Protein AF-A0A1J3ERT8-F1 (afdb_monomer_lite)

Organism: Noccaea caerulescens (NCBI:txid107243)

Foldseek 3Di:
DPPDLDDPPCPQVVQQQQAANAWDAQDDDVPHPHGTGGHPHPPDDDDGQDQADPVGGDPVSVVVSVVVCVVVPPPDDDDPDDDPDPPPPD

Radius of gyration: 15.92 Å; chains: 1; bounding box: 31×33×49 Å

Structure (mmCIF, N/CA/C/O backbone):
data_AF-A0A1J3ERT8-F1
#
_entry.id   AF-A0A1J3ERT8-F1
#
loop_
_atom_site.group_PDB
_atom_site.id
_atom_site.type_symbol
_atom_site.label_atom_id
_atom_site.label_alt_id
_atom_site.label_comp_id
_atom_site.label_asym_id
_atom_site.label_entity_id
_atom_site.label_seq_id
_atom_site.pdbx_PDB_ins_code
_atom_site.Cartn_x
_atom_site.Cartn_y
_atom_site.Cartn_z
_atom_site.occupancy
_atom_site.B_iso_or_equiv
_atom_site.auth_seq_id
_atom_site.auth_comp_id
_atom_site.auth_asym_id
_atom_site.auth_atom_id
_atom_site.pdbx_PDB_model_num
ATOM 1 N N . VAL A 1 1 ? 19.778 -0.806 -3.606 1.00 52.00 1 VAL A N 1
ATOM 2 C CA . VAL A 1 1 ? 18.407 -1.356 -3.550 1.00 52.00 1 VAL A CA 1
ATOM 3 C C . VAL A 1 1 ? 18.270 -2.039 -2.204 1.00 52.00 1 VAL A C 1
ATOM 5 O O . VAL A 1 1 ? 19.077 -2.911 -1.915 1.00 52.00 1 VAL A O 1
ATOM 8 N N . GLU A 1 2 ? 17.377 -1.576 -1.330 1.00 58.94 2 GLU A N 1
ATOM 9 C CA . GLU A 1 2 ? 16.992 -2.399 -0.178 1.00 58.94 2 GLU A CA 1
ATOM 10 C C . GLU A 1 2 ? 16.206 -3.584 -0.739 1.00 58.94 2 GLU A C 1
ATOM 12 O O . GLU A 1 2 ? 15.151 -3.373 -1.334 1.00 58.94 2 GLU A O 1
ATOM 17 N N . ASP A 1 3 ? 16.730 -4.796 -0.584 1.00 81.56 3 ASP A N 1
ATOM 18 C CA . ASP A 1 3 ? 16.138 -6.026 -1.120 1.00 81.56 3 ASP A CA 1
ATOM 19 C C . ASP A 1 3 ? 14.990 -6.523 -0.223 1.00 81.56 3 ASP A C 1
ATOM 21 O O . ASP A 1 3 ? 15.021 -7.603 0.361 1.00 81.56 3 ASP A O 1
ATOM 25 N N . SER A 1 4 ? 14.012 -5.648 0.026 1.00 91.19 4 SER A N 1
ATOM 26 C CA . SER A 1 4 ? 12.804 -5.987 0.777 1.00 91.19 4 SER A CA 1
ATOM 27 C C . SER A 1 4 ? 11.660 -5.011 0.508 1.00 91.19 4 SER A C 1
ATOM 29 O O . SER A 1 4 ? 11.870 -3.837 0.184 1.00 91.19 4 SER A O 1
ATOM 31 N N . ALA A 1 5 ? 10.435 -5.469 0.774 1.00 94.25 5 ALA A N 1
ATOM 32 C CA . ALA A 1 5 ? 9.224 -4.650 0.744 1.00 94.25 5 ALA A CA 1
ATOM 33 C C . ALA A 1 5 ? 9.091 -3.676 1.938 1.00 94.25 5 ALA A C 1
ATOM 35 O O . ALA A 1 5 ? 8.059 -3.022 2.081 1.00 94.25 5 ALA A O 1
ATOM 36 N N . ARG A 1 6 ? 10.104 -3.555 2.812 1.00 94.56 6 ARG A N 1
ATOM 37 C CA . ARG A 1 6 ? 10.033 -2.691 3.997 1.00 94.56 6 ARG A CA 1
ATOM 38 C C . ARG A 1 6 ? 9.871 -1.224 3.604 1.00 94.56 6 ARG A C 1
ATOM 40 O O . ARG A 1 6 ? 10.660 -0.689 2.827 1.00 94.56 6 ARG A O 1
ATOM 47 N N . ASP A 1 7 ? 8.873 -0.557 4.170 1.00 94.31 7 ASP A N 1
ATOM 48 C CA . ASP A 1 7 ? 8.684 0.881 3.997 1.00 94.31 7 ASP A CA 1
ATOM 49 C C . ASP A 1 7 ? 9.532 1.658 5.013 1.00 94.31 7 ASP A C 1
ATOM 51 O O . ASP A 1 7 ? 9.355 1.517 6.222 1.00 94.31 7 ASP A O 1
ATOM 55 N N . ILE A 1 8 ? 10.455 2.478 4.509 1.00 91.94 8 ILE A N 1
ATOM 56 C CA . ILE A 1 8 ? 11.328 3.347 5.315 1.00 91.94 8 ILE A CA 1
ATOM 57 C C . ILE A 1 8 ? 10.927 4.828 5.243 1.00 91.94 8 ILE A C 1
ATOM 59 O O . ILE A 1 8 ? 11.517 5.653 5.934 1.00 91.94 8 ILE A O 1
ATOM 63 N N . ARG A 1 9 ? 9.942 5.181 4.402 1.00 90.88 9 ARG A N 1
ATOM 64 C CA . ARG A 1 9 ? 9.462 6.563 4.212 1.00 90.88 9 ARG A CA 1
ATOM 65 C C . ARG A 1 9 ? 8.112 6.791 4.898 1.00 90.88 9 ARG A C 1
ATOM 67 O O . ARG A 1 9 ? 7.837 7.891 5.358 1.00 90.88 9 ARG A O 1
ATOM 74 N N . GLY A 1 10 ? 7.258 5.771 4.932 1.00 95.50 10 GLY A N 1
ATOM 75 C CA . GLY A 1 10 ? 5.916 5.802 5.518 1.00 95.50 10 GLY A CA 1
ATOM 76 C C . GLY A 1 10 ? 4.785 6.009 4.505 1.00 95.50 10 GLY A C 1
ATOM 77 O O . GLY A 1 10 ? 3.627 5.763 4.835 1.00 95.50 10 GLY A O 1
ATOM 78 N N . HIS A 1 11 ? 5.081 6.425 3.267 1.00 95.69 11 HIS A N 1
ATOM 79 C CA . HIS A 1 11 ? 4.056 6.703 2.250 1.00 95.69 11 HIS A CA 1
ATOM 80 C C . HIS A 1 11 ? 3.222 5.455 1.902 1.00 95.69 11 HIS A C 1
ATOM 82 O O . HIS A 1 11 ? 1.992 5.521 1.834 1.00 95.69 11 HIS A O 1
ATOM 88 N N . GLY A 1 12 ? 3.875 4.299 1.730 1.00 97.25 12 GLY A N 1
ATOM 89 C CA . GLY A 1 12 ? 3.194 3.029 1.457 1.00 97.25 12 GLY A CA 1
ATOM 90 C C . GLY A 1 12 ? 2.388 2.534 2.660 1.00 97.25 12 GLY A C 1
ATOM 91 O O . GLY A 1 12 ? 1.255 2.077 2.515 1.00 97.25 12 GLY A O 1
ATOM 92 N N . SER A 1 13 ? 2.919 2.699 3.871 1.00 97.81 13 SER A N 1
ATOM 93 C CA . SER A 1 13 ? 2.229 2.326 5.114 1.00 97.81 13 SER A CA 1
ATOM 94 C C . SER A 1 13 ? 0.983 3.190 5.356 1.00 97.81 13 SER A C 1
ATOM 96 O O . SER A 1 13 ? -0.077 2.686 5.729 1.00 97.81 13 SER A O 1
ATOM 98 N N . HIS A 1 14 ? 1.070 4.495 5.092 1.00 97.81 14 HIS A N 1
ATOM 99 C CA . HIS A 1 14 ? -0.050 5.425 5.244 1.00 97.81 14 HIS A CA 1
ATOM 100 C C . HIS A 1 14 ? -1.171 5.154 4.225 1.00 97.81 14 HIS A C 1
ATOM 102 O O . HIS A 1 14 ? -2.350 5.094 4.577 1.00 97.81 14 HIS A O 1
ATOM 108 N N . THR A 1 15 ? -0.816 4.946 2.955 1.00 98.19 15 THR A N 1
ATOM 109 C CA . THR A 1 15 ? -1.794 4.664 1.886 1.00 98.19 15 THR A CA 1
ATOM 110 C C . THR A 1 15 ? -2.464 3.301 2.069 1.00 98.19 15 THR A C 1
ATOM 112 O O . THR A 1 15 ? -3.692 3.214 2.029 1.00 98.19 15 THR A O 1
ATOM 115 N N . SER A 1 16 ? -1.697 2.249 2.373 1.00 98.12 16 SER A N 1
ATOM 116 C CA . SER A 1 16 ? -2.247 0.904 2.605 1.00 98.12 16 SER A CA 1
ATOM 117 C C . SER A 1 16 ? -3.155 0.835 3.841 1.00 98.12 16 SER A C 1
ATOM 119 O O . SER A 1 16 ? -4.240 0.254 3.773 1.00 98.12 16 SER A O 1
ATOM 121 N N . SER A 1 17 ? -2.789 1.495 4.947 1.00 98.38 17 SER A N 1
ATOM 122 C CA . SER A 1 17 ? -3.651 1.577 6.138 1.00 98.38 17 SER A CA 1
ATOM 123 C C . SER A 1 17 ? -4.932 2.378 5.890 1.00 98.38 17 SER A C 1
ATOM 125 O O . SER A 1 17 ? -5.986 2.015 6.411 1.00 98.38 17 SER A O 1
ATOM 127 N N . THR A 1 18 ? -4.891 3.402 5.035 1.00 98.44 18 THR A N 1
ATOM 128 C CA . THR A 1 18 ? -6.093 4.143 4.617 1.00 98.44 18 THR A CA 1
ATOM 129 C C . THR A 1 18 ? -7.033 3.275 3.771 1.00 98.44 18 THR A C 1
ATOM 131 O O . THR A 1 18 ? -8.255 3.353 3.924 1.00 98.44 18 THR A O 1
ATOM 134 N N . ALA A 1 19 ? -6.494 2.408 2.909 1.00 98.38 19 ALA A N 1
ATOM 135 C CA . ALA A 1 19 ? -7.293 1.516 2.069 1.00 98.38 19 ALA A CA 1
ATOM 136 C C . ALA A 1 19 ? -7.909 0.346 2.860 1.00 98.38 19 ALA A C 1
ATOM 138 O O . ALA A 1 19 ? -9.117 0.114 2.784 1.00 98.38 19 ALA A O 1
ATOM 139 N N . ALA A 1 20 ? -7.103 -0.367 3.652 1.00 98.50 20 ALA A N 1
ATOM 140 C CA . ALA A 1 20 ? -7.504 -1.633 4.277 1.00 98.50 20 ALA A CA 1
ATOM 141 C C . ALA A 1 20 ? -6.895 -1.874 5.673 1.00 98.50 20 ALA A C 1
ATOM 143 O O . ALA A 1 20 ? -6.862 -3.002 6.155 1.00 98.50 20 ALA A O 1
ATOM 144 N N . GLY A 1 21 ? -6.416 -0.831 6.359 1.00 98.38 21 GLY A N 1
ATOM 145 C CA . GLY A 1 21 ? -5.898 -0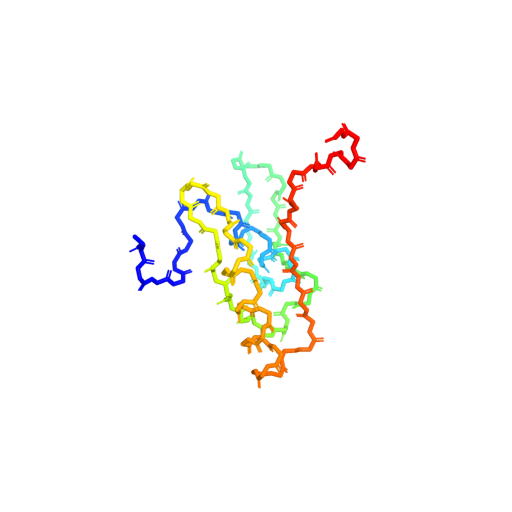.956 7.721 1.00 98.38 21 GLY A CA 1
ATOM 146 C C . GLY A 1 21 ? -6.934 -1.538 8.688 1.00 98.38 21 GLY A C 1
ATOM 147 O O . GLY A 1 21 ? -8.103 -1.133 8.686 1.00 98.38 21 GLY A O 1
ATOM 148 N N . ASN A 1 22 ? -6.497 -2.472 9.535 1.00 98.06 22 ASN A N 1
ATOM 149 C CA . ASN A 1 22 ? -7.352 -3.035 10.575 1.00 98.06 22 ASN A CA 1
ATOM 150 C C . ASN A 1 22 ? -7.718 -1.967 11.626 1.00 98.06 22 ASN A C 1
ATOM 152 O O . ASN A 1 22 ? -7.095 -0.908 11.707 1.00 98.06 22 ASN A O 1
ATOM 156 N N . ARG A 1 23 ? -8.742 -2.243 12.433 1.00 98.06 23 ARG A N 1
ATOM 157 C CA . ARG A 1 23 ? -9.181 -1.362 13.519 1.00 98.06 23 ARG A CA 1
ATOM 158 C C . ARG A 1 23 ? -8.101 -1.283 14.597 1.00 98.06 23 ARG A C 1
ATOM 160 O O . ARG A 1 23 ? -7.718 -2.309 15.153 1.00 98.06 23 ARG A O 1
ATOM 167 N N . VAL A 1 24 ? -7.654 -0.069 14.907 1.00 97.69 24 VAL A N 1
ATOM 168 C CA . VAL A 1 24 ? -6.717 0.203 16.005 1.00 97.69 24 VAL A CA 1
ATOM 169 C C . VAL A 1 24 ? -7.278 1.326 16.869 1.00 97.69 24 VAL A C 1
ATOM 171 O O . VAL A 1 24 ? -7.499 2.442 16.392 1.00 97.69 24 VAL A O 1
ATOM 174 N N . GLU A 1 25 ? -7.548 1.013 18.132 1.00 97.94 25 GLU A N 1
ATOM 175 C CA . GLU A 1 25 ? -8.135 1.937 19.105 1.00 97.94 25 GLU A CA 1
ATOM 176 C C . GLU A 1 25 ? -7.092 2.899 19.689 1.00 97.94 25 GLU A C 1
ATOM 178 O O . GLU A 1 25 ? -5.900 2.600 19.727 1.00 97.94 25 GLU A O 1
ATOM 183 N N . GLY A 1 26 ? -7.549 4.061 20.166 1.00 96.50 26 GLY A N 1
ATOM 184 C CA . GLY A 1 26 ? -6.714 5.021 20.899 1.00 96.50 26 GLY A CA 1
ATOM 185 C C . GLY A 1 26 ? -5.677 5.771 20.058 1.00 96.50 26 GLY A C 1
ATOM 186 O O . GLY A 1 26 ? -4.849 6.495 20.613 1.00 96.50 26 GLY A O 1
ATOM 187 N N . GLN A 1 27 ? -5.722 5.637 18.732 1.00 97.06 27 GLN A N 1
ATOM 188 C CA . GLN A 1 27 ? -4.758 6.283 17.849 1.00 97.06 27 GLN A CA 1
ATOM 189 C C . GLN A 1 27 ? -5.046 7.770 17.681 1.00 97.06 27 GLN A C 1
ATOM 191 O O . GLN A 1 27 ? -6.197 8.206 17.641 1.00 97.06 27 GLN A O 1
ATOM 196 N N . ASN A 1 28 ? -3.968 8.546 17.598 1.00 97.00 28 ASN A N 1
ATOM 197 C CA . ASN A 1 28 ? -3.977 9.998 17.477 1.00 97.00 28 ASN A CA 1
ATOM 198 C C . ASN A 1 28 ? -2.637 10.487 16.900 1.00 97.00 28 ASN A C 1
ATOM 200 O O . ASN A 1 28 ? -1.632 9.779 16.962 1.00 97.00 28 ASN A O 1
ATOM 204 N N . PHE A 1 29 ? -2.613 11.713 16.379 1.00 96.50 29 PHE A N 1
ATOM 205 C CA . PHE A 1 29 ? -1.379 12.406 16.007 1.00 96.50 29 PHE A CA 1
ATOM 206 C C . PHE A 1 29 ? -1.114 13.526 17.014 1.00 96.50 29 PHE A C 1
ATOM 208 O O . PHE A 1 29 ? -1.704 14.600 16.919 1.00 96.50 29 PHE A O 1
ATOM 215 N N . HIS A 1 30 ? -0.276 13.259 18.020 1.00 96.69 30 HIS A N 1
ATOM 216 C CA . HIS A 1 30 ? 0.017 14.202 19.111 1.00 96.69 30 HIS A CA 1
ATOM 217 C C . HIS A 1 30 ? -1.249 14.765 19.796 1.00 96.69 30 HIS A C 1
ATOM 219 O O . HIS A 1 30 ? -1.333 15.951 20.102 1.00 96.69 30 HIS A O 1
ATOM 225 N N . GLY A 1 31 ? -2.256 13.915 20.013 1.00 95.94 31 GLY A N 1
ATOM 226 C CA . GLY A 1 31 ? -3.550 14.282 20.600 1.00 95.94 31 GLY A CA 1
ATOM 227 C C . GLY A 1 31 ? -4.603 14.776 19.601 1.00 95.94 31 GLY A C 1
ATOM 228 O O . GLY A 1 31 ? -5.757 14.960 19.984 1.00 95.94 31 GLY A O 1
ATOM 229 N N . LEU A 1 32 ? -4.251 14.957 18.324 1.00 97.19 32 LEU A N 1
ATOM 230 C CA . LEU A 1 32 ? -5.204 15.303 17.268 1.00 97.19 32 LEU A CA 1
ATOM 231 C C . LEU A 1 32 ? -5.895 14.056 16.710 1.00 97.19 32 LEU A C 1
ATOM 233 O O . LEU A 1 32 ? -5.268 13.009 16.536 1.00 97.19 32 LEU A O 1
ATOM 237 N N . ALA A 1 33 ? -7.180 14.211 16.377 1.00 94.69 33 ALA A N 1
ATOM 238 C CA . ALA A 1 33 ? -8.020 13.181 15.760 1.00 94.69 33 ALA A CA 1
ATOM 239 C C . ALA A 1 33 ? -8.055 11.847 16.536 1.00 94.69 33 ALA A C 1
ATOM 241 O O . ALA A 1 33 ? -8.033 10.773 15.938 1.00 94.69 33 ALA A O 1
ATOM 242 N N . THR A 1 34 ? -8.119 11.919 17.870 1.00 97.62 34 THR A N 1
ATOM 243 C CA . THR A 1 34 ? -8.209 10.738 18.736 1.00 97.62 34 THR A CA 1
ATOM 244 C C . THR A 1 34 ? -9.442 9.901 18.417 1.00 97.62 34 THR A C 1
ATOM 246 O O . THR A 1 34 ? -10.571 10.392 18.462 1.00 97.62 34 THR A O 1
ATOM 249 N N . GLY A 1 35 ? -9.235 8.616 18.143 1.00 97.19 35 GLY A N 1
ATOM 250 C CA . GLY A 1 35 ? -10.323 7.687 17.879 1.00 97.19 35 GLY A CA 1
ATOM 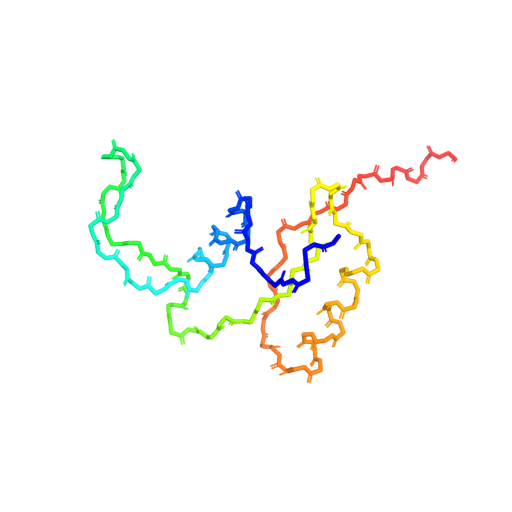251 C C . GLY A 1 35 ? -9.837 6.294 17.499 1.00 97.19 35 GLY A C 1
ATOM 252 O O . GLY A 1 35 ? -8.702 5.908 17.771 1.00 97.19 35 GLY A O 1
ATOM 253 N N . THR A 1 36 ? -10.722 5.524 16.868 1.00 98.00 36 THR A N 1
ATOM 254 C CA . THR A 1 36 ? -10.366 4.234 16.263 1.00 98.00 36 THR A CA 1
ATOM 255 C C . THR A 1 36 ? -10.017 4.451 14.797 1.00 98.00 36 THR A C 1
ATOM 257 O O . THR A 1 36 ? -10.894 4.785 13.999 1.00 98.00 36 THR A O 1
ATOM 260 N N . MET A 1 37 ? -8.752 4.252 14.429 1.00 97.25 37 MET A N 1
ATOM 261 C CA . MET A 1 37 ? -8.320 4.317 13.033 1.00 97.25 37 MET A CA 1
ATOM 262 C C . MET A 1 37 ? -8.627 2.999 12.319 1.00 97.25 37 MET A C 1
ATOM 264 O O . MET A 1 37 ? -8.511 1.923 12.906 1.00 97.25 37 MET A O 1
ATOM 268 N N . ARG A 1 38 ? -9.047 3.090 11.053 1.00 98.31 38 ARG A N 1
ATOM 269 C CA . ARG A 1 38 ? -9.307 1.952 10.159 1.00 98.31 38 ARG A CA 1
ATOM 270 C C . ARG A 1 38 ? -9.211 2.379 8.699 1.00 98.31 38 ARG A C 1
ATOM 272 O O . ARG A 1 38 ? -9.425 3.557 8.396 1.00 98.31 38 ARG A O 1
ATOM 279 N N . GLY A 1 39 ? -8.982 1.423 7.807 1.00 98.19 39 GLY A N 1
ATOM 280 C CA . GLY A 1 39 ? -9.055 1.623 6.362 1.00 98.19 39 GLY A CA 1
ATOM 281 C C . GLY A 1 39 ? -10.454 1.409 5.788 1.00 98.19 39 GLY A C 1
ATOM 282 O O . GLY A 1 39 ? -11.339 0.906 6.477 1.00 98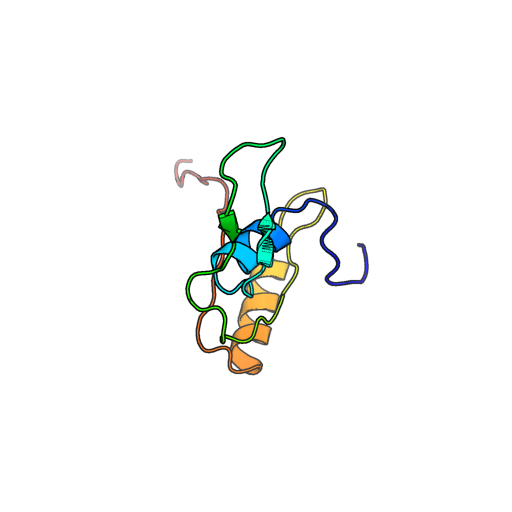.19 39 GLY A O 1
ATOM 283 N N . GLY A 1 40 ? -10.661 1.797 4.528 1.00 98.06 40 GLY A N 1
ATOM 284 C CA . GLY A 1 40 ? -11.886 1.580 3.741 1.00 98.06 40 GLY A CA 1
ATOM 285 C C . GLY A 1 40 ? -12.579 0.246 4.029 1.00 98.06 40 GLY A C 1
ATOM 286 O O . GLY A 1 40 ? -13.732 0.234 4.468 1.00 98.06 40 GLY A O 1
ATOM 287 N N . VAL A 1 41 ? -11.832 -0.849 3.860 1.00 97.94 41 VAL A N 1
ATOM 288 C CA . VAL A 1 41 ? -12.295 -2.230 4.060 1.00 97.94 41 VAL A CA 1
ATOM 289 C C . VAL A 1 41 ? -11.335 -2.971 5.009 1.00 97.94 41 VAL A C 1
ATOM 291 O O . VAL A 1 41 ? -10.398 -3.615 4.547 1.00 97.94 41 VAL A O 1
ATOM 294 N N . PRO A 1 42 ? -11.538 -2.920 6.341 1.00 97.88 42 PRO A N 1
ATOM 295 C CA . PRO A 1 42 ? -10.585 -3.476 7.317 1.00 97.88 42 PRO A CA 1
ATOM 296 C C . PRO A 1 42 ? -10.390 -4.998 7.257 1.00 97.88 42 PRO A C 1
ATOM 298 O O . PRO A 1 42 ? -9.436 -5.516 7.826 1.00 97.88 42 PRO A O 1
ATOM 301 N N . SER A 1 43 ? -11.319 -5.722 6.626 1.00 97.56 43 SER A N 1
ATOM 302 C CA . SER A 1 43 ? -11.261 -7.177 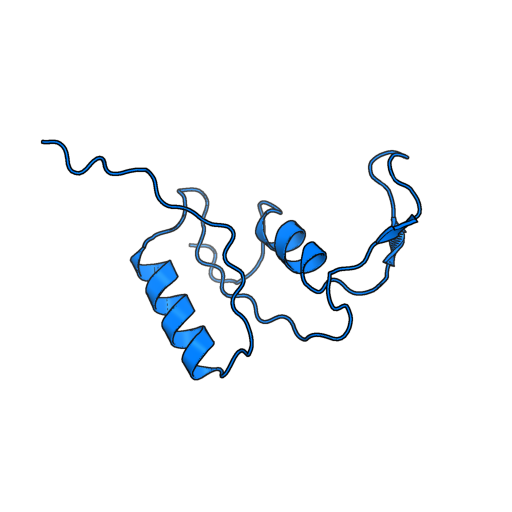6.449 1.00 97.56 43 SER A CA 1
ATOM 303 C C . SER A 1 43 ? -10.591 -7.609 5.142 1.00 97.56 43 SER A C 1
ATOM 305 O O . SER A 1 43 ? -10.481 -8.810 4.895 1.00 97.56 43 SER A O 1
ATOM 307 N N . ALA A 1 44 ? -10.200 -6.666 4.279 1.00 98.31 44 ALA A N 1
ATOM 308 C CA . ALA A 1 44 ? -9.493 -6.981 3.044 1.00 98.31 44 ALA A CA 1
ATOM 309 C C . ALA A 1 44 ? -8.058 -7.443 3.340 1.00 98.31 44 ALA A C 1
ATOM 311 O O . ALA A 1 44 ? -7.459 -7.083 4.354 1.00 98.31 44 ALA A O 1
ATOM 312 N N . ARG A 1 45 ? -7.497 -8.251 2.438 1.00 98.38 45 ARG A N 1
ATOM 313 C CA . ARG A 1 45 ? -6.080 -8.630 2.478 1.00 98.38 45 ARG A CA 1
ATOM 314 C C . ARG A 1 45 ? -5.253 -7.559 1.769 1.00 98.38 45 ARG A C 1
ATOM 316 O O . ARG A 1 45 ? -5.718 -6.964 0.804 1.00 98.38 45 ARG A O 1
ATOM 323 N N . ILE A 1 46 ? -4.030 -7.330 2.242 1.00 98.19 46 ILE A N 1
ATOM 324 C CA . ILE A 1 46 ? -3.081 -6.395 1.629 1.00 98.19 46 ILE A CA 1
ATOM 325 C C . ILE A 1 46 ? -1.923 -7.204 1.041 1.00 98.19 46 ILE A C 1
ATOM 327 O O . ILE A 1 46 ? -1.254 -7.930 1.775 1.00 98.19 46 ILE A O 1
ATOM 331 N N . ALA A 1 47 ? -1.675 -7.038 -0.257 1.00 98.38 47 ALA A N 1
ATOM 332 C CA . ALA A 1 47 ? -0.433 -7.420 -0.924 1.00 98.38 47 ALA A CA 1
ATOM 333 C C . ALA A 1 47 ? 0.353 -6.139 -1.248 1.00 98.38 47 ALA A C 1
ATOM 335 O O . ALA A 1 47 ? -0.227 -5.164 -1.729 1.00 98.38 47 ALA A O 1
ATOM 336 N N . VAL A 1 48 ? 1.649 -6.103 -0.925 1.00 97.88 48 VAL A N 1
ATOM 337 C CA . VAL A 1 48 ? 2.491 -4.907 -1.089 1.00 97.88 48 VAL A CA 1
ATOM 338 C C . VAL A 1 48 ? 3.549 -5.159 -2.152 1.00 97.88 48 VAL A C 1
ATOM 340 O O . VAL A 1 48 ? 4.416 -6.008 -1.967 1.00 97.88 48 VAL A O 1
ATOM 343 N N . TYR A 1 49 ? 3.532 -4.334 -3.198 1.00 96.94 49 TYR A N 1
ATOM 344 C CA . TYR A 1 49 ? 4.539 -4.310 -4.257 1.00 96.94 49 TYR A CA 1
ATOM 345 C C . TYR A 1 49 ? 5.307 -2.985 -4.166 1.00 96.94 49 TYR A C 1
ATOM 347 O O . TYR A 1 49 ? 4.795 -1.917 -4.509 1.00 96.94 49 TYR A O 1
ATOM 355 N N . LYS A 1 50 ? 6.523 -3.020 -3.609 1.00 95.12 50 LYS A N 1
ATOM 356 C CA . LYS A 1 50 ? 7.337 -1.814 -3.386 1.00 95.12 50 LYS A CA 1
ATOM 357 C C . LYS A 1 50 ? 8.127 -1.472 -4.647 1.00 95.12 50 LYS A C 1
ATOM 359 O O . LYS A 1 50 ? 9.087 -2.152 -4.981 1.00 95.12 50 LYS A O 1
ATOM 364 N N . VAL A 1 51 ? 7.764 -0.360 -5.279 1.00 94.94 51 VAL A N 1
ATOM 365 C CA . VAL A 1 51 ? 8.377 0.115 -6.538 1.00 94.94 51 VAL A CA 1
ATOM 366 C C . VAL A 1 51 ? 9.151 1.426 -6.393 1.00 94.94 51 VAL A C 1
ATOM 368 O O . VAL A 1 51 ? 9.881 1.828 -7.294 1.00 94.94 51 VAL A O 1
ATOM 371 N N . CYS A 1 52 ? 8.997 2.104 -5.253 1.00 92.31 52 CYS A N 1
ATOM 372 C CA . CYS A 1 52 ? 9.659 3.371 -4.969 1.00 92.31 52 CYS A CA 1
ATOM 373 C C . CYS A 1 52 ? 10.844 3.178 -4.020 1.00 92.31 52 CYS A C 1
ATOM 375 O O . CYS A 1 52 ? 10.727 2.538 -2.969 1.00 92.31 52 CYS A O 1
ATOM 377 N N . GLY A 1 53 ? 11.966 3.796 -4.371 1.00 88.38 53 GLY A N 1
ATOM 378 C CA . GLY A 1 53 ? 13.155 3.928 -3.544 1.00 88.38 53 GLY A CA 1
ATOM 379 C C . GLY A 1 53 ? 13.412 5.377 -3.107 1.00 88.38 53 GLY A C 1
ATOM 380 O O . GLY A 1 53 ? 12.530 6.240 -3.206 1.00 88.38 53 GLY A O 1
ATOM 381 N N . PRO A 1 54 ? 14.627 5.659 -2.606 1.00 84.81 54 PRO A N 1
ATOM 382 C CA . PRO A 1 54 ? 15.072 7.016 -2.291 1.00 84.81 54 PRO A CA 1
ATOM 383 C C . PRO A 1 54 ? 14.990 7.968 -3.492 1.00 84.81 54 PRO A C 1
ATOM 385 O O . PRO A 1 54 ? 14.518 9.089 -3.337 1.00 84.81 54 PRO A O 1
ATOM 388 N N . ASP A 1 55 ? 15.344 7.483 -4.685 1.00 86.19 55 ASP A N 1
ATOM 389 C CA . ASP A 1 55 ? 15.465 8.291 -5.909 1.00 86.19 55 ASP A CA 1
ATOM 390 C C . ASP A 1 55 ? 14.163 8.384 -6.727 1.00 86.19 55 ASP A C 1
ATOM 392 O O . ASP A 1 55 ? 14.161 8.869 -7.854 1.00 86.19 55 ASP A O 1
ATOM 396 N N . GLY A 1 56 ? 13.043 7.911 -6.173 1.00 89.00 56 GLY A N 1
ATOM 397 C CA . GLY A 1 56 ? 11.751 7.866 -6.861 1.00 89.00 56 GLY A CA 1
ATOM 398 C C . GLY A 1 56 ? 11.335 6.451 -7.252 1.00 89.00 56 GLY A C 1
ATOM 399 O O . GLY A 1 56 ? 11.752 5.475 -6.627 1.00 89.00 56 GLY A O 1
ATOM 400 N N . CYS A 1 57 ? 10.449 6.350 -8.238 1.00 92.25 57 CYS A N 1
ATOM 401 C CA . CYS A 1 57 ? 9.820 5.099 -8.654 1.00 92.25 57 CYS A CA 1
ATOM 402 C C . CYS A 1 57 ? 10.100 4.890 -10.145 1.00 92.25 57 CYS A C 1
ATOM 404 O O . CYS A 1 57 ? 9.646 5.681 -10.969 1.00 92.25 57 CYS A O 1
ATOM 406 N N . ALA A 1 58 ? 10.869 3.857 -10.486 1.00 91.38 58 ALA A N 1
ATOM 407 C CA . ALA A 1 58 ? 11.182 3.549 -11.878 1.00 91.38 58 ALA A CA 1
ATOM 408 C C . ALA A 1 58 ? 9.938 3.005 -12.596 1.00 91.38 58 ALA A C 1
ATOM 410 O O . ALA A 1 58 ? 9.206 2.190 -12.029 1.00 91.38 58 ALA A O 1
ATOM 411 N N . VAL A 1 59 ? 9.704 3.429 -13.842 1.00 91.69 59 VAL A N 1
ATOM 412 C CA . VAL A 1 59 ? 8.532 2.998 -14.625 1.00 91.69 59 VAL A CA 1
ATOM 413 C C . VAL A 1 59 ? 8.561 1.489 -14.853 1.00 91.69 59 VAL A C 1
ATOM 415 O O . VAL A 1 59 ? 7.535 0.829 -14.733 1.00 91.69 59 VAL A O 1
ATOM 418 N N . GLU A 1 60 ? 9.739 0.918 -15.087 1.00 93.75 60 GLU A N 1
ATOM 419 C CA . GLU A 1 60 ? 9.931 -0.517 -15.287 1.00 93.75 60 GLU A CA 1
ATOM 420 C C . GLU A 1 60 ? 9.565 -1.313 -14.028 1.00 93.75 60 GLU A C 1
ATOM 422 O O . GLU A 1 60 ? 8.942 -2.366 -14.125 1.00 93.75 60 GLU A O 1
ATOM 427 N N . ALA A 1 61 ? 9.887 -0.789 -12.839 1.00 93.81 61 ALA A N 1
ATOM 428 C CA . ALA A 1 61 ? 9.508 -1.413 -11.572 1.00 93.81 61 ALA A CA 1
ATOM 429 C C . ALA A 1 6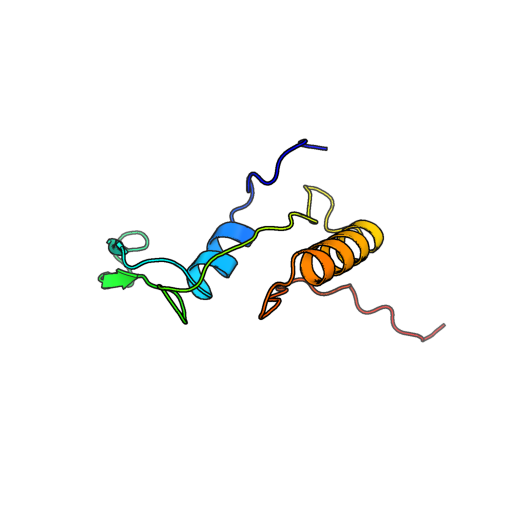1 ? 7.993 -1.335 -11.329 1.00 93.81 61 ALA A C 1
ATOM 431 O O . ALA A 1 61 ? 7.411 -2.278 -10.799 1.00 93.81 61 ALA A O 1
ATOM 432 N N . ILE A 1 62 ? 7.348 -0.233 -11.731 1.00 95.50 62 ILE A N 1
ATOM 433 C CA . ILE A 1 62 ? 5.886 -0.092 -11.675 1.00 95.50 62 ILE A CA 1
ATOM 434 C C . ILE A 1 62 ? 5.219 -1.119 -12.593 1.00 95.50 62 ILE A C 1
ATOM 436 O O . ILE A 1 62 ? 4.299 -1.802 -12.156 1.00 95.50 62 ILE A O 1
ATOM 440 N N . LEU A 1 63 ? 5.688 -1.251 -13.836 1.00 96.25 63 LEU A N 1
ATOM 441 C CA . LEU A 1 63 ? 5.140 -2.214 -14.793 1.00 96.25 63 LEU A CA 1
ATOM 442 C C . LEU A 1 63 ? 5.334 -3.660 -14.320 1.00 96.25 63 LEU A C 1
ATOM 444 O O . LEU A 1 63 ? 4.370 -4.416 -14.315 1.00 96.25 63 LEU A O 1
ATOM 448 N N . ALA A 1 64 ? 6.524 -4.015 -13.828 1.00 97.50 64 ALA A N 1
ATOM 449 C CA . ALA A 1 64 ? 6.778 -5.347 -13.277 1.00 97.50 64 ALA A CA 1
ATOM 450 C C . ALA A 1 64 ? 5.863 -5.668 -12.079 1.00 97.50 64 ALA A C 1
ATOM 452 O O . ALA A 1 64 ? 5.282 -6.743 -12.010 1.00 97.50 64 ALA A O 1
ATOM 453 N N . ALA A 1 65 ? 5.666 -4.711 -11.166 1.00 97.50 65 ALA A N 1
ATOM 454 C CA . ALA A 1 65 ? 4.759 -4.887 -10.034 1.00 97.50 65 ALA A CA 1
ATOM 455 C C . ALA A 1 65 ? 3.288 -5.034 -10.448 1.00 97.50 65 ALA A C 1
ATOM 457 O O . ALA A 1 65 ? 2.536 -5.732 -9.774 1.00 97.50 65 ALA A O 1
ATOM 458 N N . LEU A 1 66 ? 2.861 -4.359 -11.521 1.00 97.88 66 LEU A N 1
ATOM 459 C CA . LEU A 1 66 ? 1.517 -4.524 -12.072 1.00 97.88 66 LEU A CA 1
ATOM 460 C C . LEU A 1 66 ? 1.336 -5.923 -12.666 1.00 97.88 66 LEU A C 1
ATOM 462 O O . LEU A 1 66 ? 0.319 -6.554 -12.385 1.00 97.88 66 LEU A O 1
ATOM 466 N N . ASP A 1 67 ? 2.315 -6.410 -13.430 1.00 98.56 67 ASP A N 1
ATOM 467 C CA . ASP A 1 67 ? 2.297 -7.764 -13.991 1.00 98.56 67 ASP A CA 1
ATOM 468 C C . ASP A 1 67 ? 2.224 -8.821 -12.879 1.00 98.56 67 ASP A C 1
ATOM 470 O O . ASP A 1 67 ? 1.355 -9.695 -12.923 1.00 98.56 67 ASP A O 1
ATOM 474 N N . ASP A 1 68 ? 3.058 -8.690 -11.842 1.00 98.69 68 ASP A N 1
ATOM 475 C CA . ASP A 1 68 ? 3.049 -9.587 -10.681 1.00 98.69 68 ASP A CA 1
ATOM 476 C C . ASP A 1 68 ? 1.715 -9.519 -9.923 1.00 98.69 68 ASP A C 1
ATOM 478 O O . ASP A 1 68 ? 1.128 -10.551 -9.608 1.00 98.69 68 ASP A O 1
ATOM 482 N N . ALA A 1 69 ? 1.174 -8.321 -9.677 1.00 98.56 69 ALA A N 1
ATOM 483 C CA . ALA A 1 69 ? -0.103 -8.160 -8.982 1.00 98.56 69 ALA A CA 1
ATOM 484 C C . ALA A 1 69 ? -1.274 -8.797 -9.748 1.00 98.56 69 ALA A C 1
ATOM 486 O O . ALA A 1 69 ? -2.153 -9.423 -9.148 1.00 98.56 69 ALA A O 1
ATOM 487 N N . ILE A 1 70 ? -1.288 -8.663 -11.077 1.00 98.62 70 ILE A N 1
ATOM 488 C CA . ILE A 1 70 ? -2.287 -9.307 -11.935 1.00 98.62 70 ILE A CA 1
ATOM 489 C C . ILE A 1 70 ? -2.120 -10.829 -11.893 1.00 98.62 70 ILE A C 1
ATOM 491 O O . ILE A 1 70 ? -3.114 -11.542 -11.747 1.00 98.62 70 ILE A O 1
ATOM 495 N N . ALA A 1 71 ? -0.886 -11.329 -11.994 1.00 98.75 71 ALA A N 1
ATOM 496 C CA . ALA A 1 71 ? -0.593 -12.759 -11.941 1.00 98.75 71 ALA A CA 1
ATOM 497 C C . ALA A 1 71 ? -0.955 -13.386 -10.581 1.00 98.75 71 ALA A C 1
ATOM 499 O O . ALA A 1 71 ? -1.484 -14.498 -10.541 1.00 98.75 71 ALA A O 1
ATOM 500 N N . ASP A 1 72 ? -0.746 -12.653 -9.487 1.00 98.69 72 ASP A N 1
ATOM 501 C CA . ASP A 1 72 ? -1.136 -13.034 -8.126 1.00 98.69 72 ASP A CA 1
ATOM 502 C C . ASP A 1 72 ? -2.660 -12.990 -7.902 1.00 98.69 72 ASP A C 1
ATOM 504 O O . ASP A 1 72 ? -3.161 -13.502 -6.896 1.00 98.69 72 ASP A O 1
ATOM 508 N N . GLY A 1 73 ? -3.415 -12.401 -8.836 1.00 98.50 73 GLY A N 1
ATOM 509 C CA . GLY A 1 73 ? -4.873 -12.354 -8.803 1.00 98.50 73 GLY A CA 1
ATOM 510 C C . GLY A 1 73 ? -5.434 -11.355 -7.793 1.00 98.50 73 GLY A C 1
ATOM 511 O O . GLY A 1 73 ? -6.456 -11.639 -7.168 1.00 98.50 73 GLY A O 1
ATOM 512 N N . VAL A 1 74 ? -4.782 -10.200 -7.600 1.00 98.50 74 VAL A N 1
ATOM 513 C CA . VAL A 1 74 ? -5.328 -9.152 -6.720 1.00 98.50 74 VAL A CA 1
ATOM 514 C C . VAL A 1 74 ? -6.649 -8.598 -7.270 1.00 98.50 74 VAL A C 1
ATOM 516 O O . VAL A 1 74 ? -6.781 -8.331 -8.463 1.00 98.50 74 VAL A O 1
ATOM 519 N N . ASP A 1 75 ? -7.628 -8.368 -6.392 1.00 98.44 75 ASP A N 1
ATOM 520 C CA . ASP A 1 75 ? -8.957 -7.893 -6.806 1.00 98.44 75 ASP A CA 1
ATOM 521 C C . ASP A 1 75 ? -8.979 -6.399 -7.183 1.00 98.44 75 ASP A C 1
ATOM 523 O O . ASP A 1 75 ? -9.749 -5.968 -8.042 1.00 98.44 75 ASP A O 1
ATOM 527 N N . VAL A 1 76 ? -8.163 -5.583 -6.503 1.00 97.88 76 VAL A N 1
ATOM 528 C CA . VAL A 1 76 ? -8.091 -4.124 -6.677 1.00 97.88 76 VAL A CA 1
ATOM 529 C C . VAL A 1 76 ? -6.652 -3.656 -6.487 1.00 97.88 76 VAL A C 1
ATOM 531 O O . VAL A 1 76 ? -6.012 -3.984 -5.489 1.00 97.88 76 VAL A O 1
ATOM 534 N N . ILE A 1 77 ? -6.174 -2.812 -7.403 1.00 97.94 77 ILE A N 1
ATOM 535 C CA . ILE A 1 77 ? -4.875 -2.139 -7.303 1.00 97.94 77 ILE A CA 1
ATOM 536 C C . ILE A 1 77 ? -5.094 -0.686 -6.872 1.00 97.94 77 ILE A C 1
ATOM 538 O O . ILE A 1 77 ? -5.827 0.064 -7.515 1.00 97.94 77 ILE A O 1
ATOM 542 N N . THR A 1 78 ? -4.426 -0.273 -5.794 1.00 96.81 78 THR A N 1
ATOM 543 C CA . THR A 1 78 ? -4.344 1.130 -5.369 1.00 96.81 78 THR A CA 1
ATOM 544 C C . THR A 1 78 ? -2.927 1.651 -5.590 1.00 96.81 78 THR A C 1
ATOM 546 O O . THR A 1 78 ? -1.987 1.208 -4.936 1.00 96.81 78 THR A O 1
ATOM 549 N N . ILE A 1 79 ? -2.770 2.617 -6.497 1.00 96.31 79 ILE A N 1
ATOM 550 C CA . ILE A 1 79 ? -1.492 3.275 -6.790 1.00 96.31 79 ILE A CA 1
ATOM 551 C C . ILE A 1 79 ? -1.632 4.767 -6.497 1.00 96.31 79 ILE A C 1
ATOM 553 O O . ILE A 1 79 ? -2.406 5.475 -7.131 1.00 96.31 79 ILE A O 1
ATOM 557 N N . SER A 1 80 ? -0.864 5.247 -5.521 1.00 95.75 80 SER A N 1
ATOM 558 C CA . SER A 1 80 ? -0.752 6.671 -5.170 1.00 95.75 80 SER A CA 1
ATOM 559 C C . SER A 1 80 ? 0.593 7.226 -5.636 1.00 95.75 80 SER A C 1
ATOM 561 O O . SER A 1 80 ? 1.339 7.825 -4.869 1.00 95.75 80 SER A O 1
ATOM 563 N N . ILE A 1 81 ? 0.932 6.942 -6.891 1.00 93.06 81 ILE A N 1
ATOM 564 C CA . ILE A 1 81 ? 2.136 7.408 -7.577 1.00 93.06 81 ILE A CA 1
ATOM 565 C C . ILE A 1 81 ? 1.657 8.031 -8.882 1.00 93.06 81 ILE A C 1
ATOM 567 O O . ILE A 1 81 ? 0.756 7.502 -9.530 1.00 93.06 81 ILE A O 1
ATOM 571 N N . VAL A 1 82 ? 2.255 9.148 -9.263 1.00 87.00 82 VAL A N 1
ATOM 572 C CA . VAL A 1 82 ? 2.021 9.789 -10.553 1.00 87.00 82 VAL A CA 1
ATOM 573 C C . VAL A 1 82 ? 3.377 10.144 -11.145 1.00 87.00 82 VAL A C 1
ATOM 575 O O . VAL A 1 82 ? 4.306 10.461 -10.402 1.00 87.00 82 VAL A O 1
ATOM 578 N N . GLY A 1 83 ? 3.505 10.016 -12.464 1.00 80.25 83 GLY A N 1
ATOM 579 C CA . GLY A 1 83 ? 4.685 10.489 -13.176 1.00 80.25 83 GLY A CA 1
ATOM 580 C C . GLY A 1 83 ? 4.678 12.009 -13.295 1.00 80.25 83 GLY A C 1
ATOM 581 O O . GLY A 1 83 ? 3.635 12.654 -13.166 1.00 80.25 83 GLY A O 1
ATOM 582 N N . ASP A 1 84 ? 5.841 12.577 -13.583 1.00 75.94 84 ASP A N 1
ATOM 583 C CA . ASP A 1 84 ? 5.910 13.974 -13.980 1.00 75.94 84 ASP A CA 1
ATOM 584 C C . ASP A 1 84 ? 5.178 14.173 -15.313 1.00 75.94 84 ASP A C 1
ATOM 586 O O . ASP A 1 84 ? 5.143 13.293 -16.179 1.00 75.94 84 ASP A O 1
ATOM 590 N N . ASN A 1 85 ? 4.584 15.352 -15.490 1.00 71.19 85 ASN A N 1
ATOM 591 C CA . ASN A 1 85 ? 3.990 15.723 -16.765 1.00 71.19 85 ASN A CA 1
ATOM 592 C C . ASN A 1 85 ? 5.110 15.917 -17.794 1.00 71.19 85 ASN A C 1
ATOM 594 O O . ASN A 1 85 ? 5.690 17.000 -17.886 1.00 71.19 85 ASN A O 1
ATOM 598 N N . TYR A 1 86 ? 5.385 14.900 -18.606 1.00 64.81 86 TYR A N 1
ATOM 599 C CA . TYR A 1 86 ? 6.049 15.121 -19.883 1.00 64.81 86 TYR A CA 1
ATOM 600 C C . TYR A 1 86 ? 5.043 15.842 -20.777 1.00 64.81 86 TYR A C 1
ATOM 602 O O . TYR A 1 86 ? 4.167 15.222 -21.380 1.00 64.81 86 TYR A O 1
ATOM 610 N N . ALA A 1 87 ? 5.109 17.174 -20.813 1.00 65.25 87 ALA A N 1
ATOM 611 C CA . ALA A 1 87 ? 4.436 17.914 -21.864 1.00 65.25 87 ALA A CA 1
ATOM 612 C C . ALA A 1 87 ? 4.942 17.344 -23.195 1.00 65.25 87 ALA A C 1
ATOM 614 O O . ALA A 1 87 ? 6.136 17.420 -23.481 1.00 65.25 87 ALA A O 1
ATOM 615 N N . PHE A 1 88 ? 4.045 16.770 -23.998 1.00 63.56 88 PHE A N 1
ATOM 616 C CA . PHE A 1 88 ? 4.318 16.378 -25.385 1.00 63.56 88 PHE A CA 1
ATOM 617 C C . PHE A 1 88 ? 4.453 17.615 -26.287 1.00 63.56 88 PHE A C 1
ATOM 619 O O . PHE A 1 88 ? 3.908 17.657 -27.383 1.00 63.56 88 PHE A O 1
ATOM 626 N N . ASP A 1 89 ? 5.141 18.644 -25.801 1.00 63.81 89 ASP A N 1
ATOM 627 C CA . ASP A 1 89 ? 5.400 19.879 -26.517 1.00 63.81 89 ASP A CA 1
ATOM 628 C C . ASP A 1 89 ? 6.901 20.173 -26.420 1.00 63.81 89 ASP A C 1
ATOM 630 O O . ASP A 1 89 ? 7.362 20.953 -25.578 1.00 63.81 89 ASP A O 1
ATOM 634 N N . LYS A 1 90 ? 7.666 19.439 -27.240 1.00 48.19 90 LYS A N 1
ATOM 635 C CA . LYS A 1 90 ? 8.670 19.928 -28.206 1.00 48.19 90 LYS A CA 1
ATOM 636 C C . LYS A 1 90 ? 9.480 18.780 -28.800 1.00 48.19 90 LYS A C 1
ATOM 638 O O . LYS A 1 90 ? 10.106 18.030 -28.022 1.00 48.19 90 LYS A O 1
#
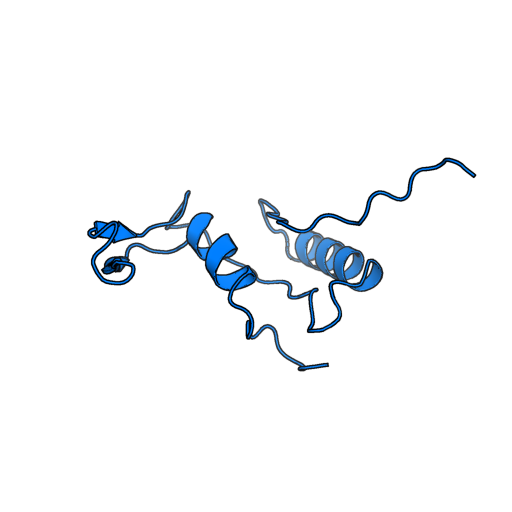
pLDDT: mean 92.39, std 10.89, range [48.19, 98.75]

Secondary structure (DSSP, 8-state):
--SS---SSSHHHHHHHHHHPPPEEEEEETTEEEEEE--SSTTS-------EETTEE-HHHHHHHHHHHHHTT-S------------S--

Sequence (90 aa):
VEDSARDIRGHGSHTSSTAAGNRVEGQNFHGLATGTMRGGVPSARIAVYKVCGPDGCAVEAILAALDDAIADGVDVITISIVGDNYAFDK

InterPro domains:
  IPR000209 Peptidase S8/S53 domain [PF00082] (3-81)
  IPR036852 Peptidase S8/S53 domain superfamily [G3DSA:3.40.50.200] (1-90)
  IPR036852 Peptidase S8/S53 domain superfamily [SSF52743] (3-86)
  IPR045051 Subtilisin-like protease [PTHR10795] (3-86)